Protein AF-A0A4S0W2E7-F1 (afdb_monomer_lite)

Radius of gyration: 14.84 Å; chains: 1; bounding box: 40×44×22 Å

pLDDT: mean 84.53, std 17.23, range [47.59, 97.81]

Structure (mmCIF, N/CA/C/O backbone):
data_AF-A0A4S0W2E7-F1
#
_entry.id   AF-A0A4S0W2E7-F1
#
loop_
_atom_site.group_PDB
_atom_site.id
_atom_site.type_symbol
_atom_site.label_atom_id
_atom_site.label_alt_id
_atom_site.label_comp_id
_atom_site.label_asym_id
_atom_site.label_entity_id
_atom_site.label_seq_id
_atom_site.pdbx_PDB_ins_code
_atom_site.Cartn_x
_atom_site.Cartn_y
_atom_site.Cartn_z
_atom_site.occupancy
_atom_site.B_iso_or_equiv
_atom_site.auth_seq_id
_atom_site.auth_comp_id
_atom_site.auth_asym_id
_atom_site.auth_atom_id
_atom_site.pdbx_PDB_model_num
ATOM 1 N N . MET A 1 1 ? 12.454 -2.230 -10.149 1.00 64.44 1 MET A N 1
ATOM 2 C CA . MET A 1 1 ? 11.330 -3.174 -10.307 1.00 64.44 1 MET A CA 1
ATOM 3 C C . MET A 1 1 ? 11.139 -4.043 -9.072 1.00 64.44 1 MET A C 1
ATOM 5 O O . MET A 1 1 ? 10.106 -3.897 -8.432 1.00 64.44 1 MET A O 1
ATOM 9 N N . ASP A 1 2 ? 12.098 -4.896 -8.685 1.00 81.06 2 ASP A N 1
ATOM 10 C CA . ASP A 1 2 ? 11.920 -5.766 -7.502 1.00 81.06 2 ASP A CA 1
ATOM 11 C C . ASP A 1 2 ? 11.809 -4.974 -6.188 1.00 81.06 2 ASP A C 1
ATOM 13 O O . ASP A 1 2 ? 10.928 -5.251 -5.373 1.00 81.06 2 ASP A O 1
ATOM 17 N N . ASP A 1 3 ? 12.612 -3.917 -6.029 1.00 90.19 3 ASP A N 1
ATOM 18 C CA . ASP A 1 3 ? 12.566 -3.040 -4.849 1.00 90.19 3 ASP A CA 1
ATOM 19 C C . ASP A 1 3 ? 11.252 -2.246 -4.751 1.00 90.19 3 ASP A C 1
ATOM 21 O O . ASP A 1 3 ? 10.694 -2.067 -3.670 1.00 90.19 3 ASP A O 1
ATOM 25 N N . GLU A 1 4 ? 10.709 -1.814 -5.891 1.00 93.19 4 GLU A N 1
ATOM 26 C CA . GLU A 1 4 ? 9.450 -1.060 -5.967 1.00 93.19 4 GLU A CA 1
ATOM 27 C C . GLU A 1 4 ? 8.251 -1.957 -5.647 1.00 93.19 4 GLU A C 1
ATOM 29 O O . GLU A 1 4 ? 7.348 -1.561 -4.910 1.00 93.19 4 GLU A O 1
ATOM 34 N N . LEU A 1 5 ? 8.253 -3.195 -6.153 1.00 93.44 5 LEU A N 1
ATOM 35 C CA . LEU A 1 5 ? 7.224 -4.178 -5.831 1.00 93.44 5 LEU A CA 1
ATOM 36 C C . LEU A 1 5 ? 7.289 -4.587 -4.353 1.00 93.44 5 LEU A C 1
ATOM 38 O O . LEU A 1 5 ? 6.247 -4.693 -3.701 1.00 93.44 5 LEU A O 1
ATOM 42 N N . ALA A 1 6 ? 8.495 -4.777 -3.809 1.00 95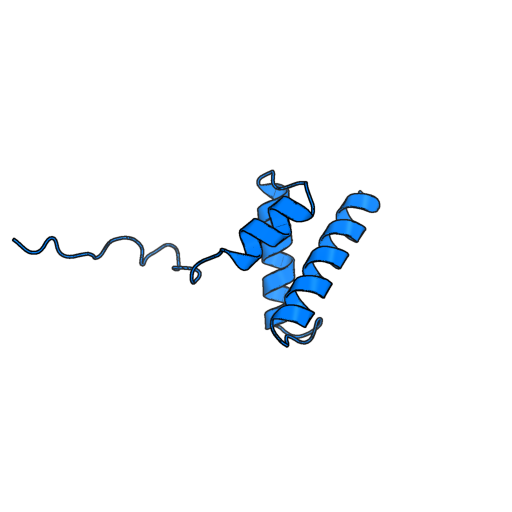.69 6 ALA A N 1
ATOM 43 C CA . ALA A 1 6 ? 8.699 -5.055 -2.390 1.00 95.69 6 ALA A CA 1
ATOM 44 C C . ALA A 1 6 ? 8.199 -3.897 -1.511 1.00 95.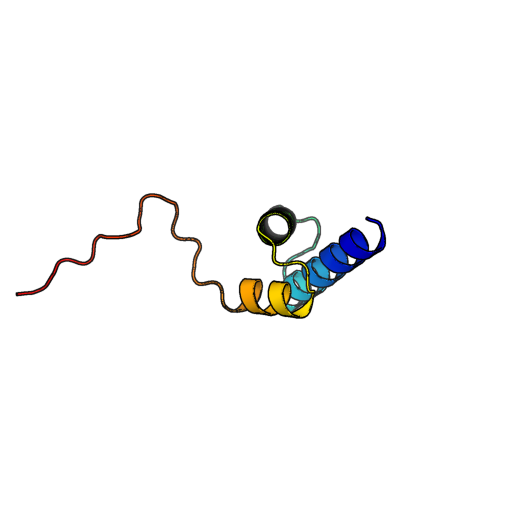69 6 ALA A C 1
ATOM 46 O O . ALA A 1 6 ? 7.501 -4.134 -0.520 1.00 95.69 6 ALA A O 1
ATOM 47 N N . MET A 1 7 ? 8.475 -2.653 -1.911 1.00 96.50 7 MET A N 1
ATOM 48 C CA . MET A 1 7 ? 7.963 -1.452 -1.254 1.00 96.50 7 MET A CA 1
ATOM 49 C C . MET A 1 7 ? 6.429 -1.403 -1.297 1.00 96.50 7 MET A C 1
ATOM 51 O O . MET A 1 7 ? 5.792 -1.296 -0.247 1.00 96.50 7 MET A O 1
ATOM 55 N N . LEU A 1 8 ? 5.811 -1.586 -2.470 1.00 96.62 8 LEU A N 1
ATOM 56 C CA . LEU A 1 8 ? 4.350 -1.599 -2.622 1.00 96.62 8 LEU A CA 1
ATOM 57 C C . LEU A 1 8 ? 3.687 -2.691 -1.776 1.00 96.62 8 LEU A C 1
ATOM 59 O O . LEU A 1 8 ? 2.669 -2.442 -1.123 1.00 96.62 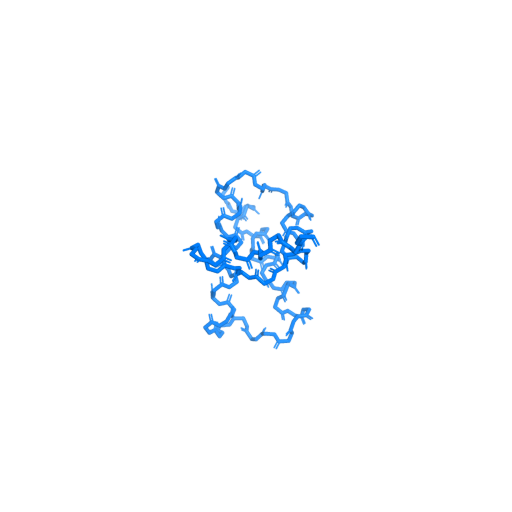8 LEU A O 1
ATOM 63 N N . ALA A 1 9 ? 4.279 -3.886 -1.738 1.00 96.50 9 ALA A N 1
ATOM 64 C CA . ALA A 1 9 ? 3.820 -4.978 -0.889 1.00 96.50 9 ALA A CA 1
ATOM 65 C C . ALA A 1 9 ? 3.961 -4.638 0.607 1.00 96.50 9 ALA A C 1
ATOM 67 O O . ALA A 1 9 ? 3.076 -4.962 1.402 1.00 96.50 9 ALA A O 1
ATOM 68 N N . GLY A 1 10 ? 5.040 -3.957 1.002 1.00 97.31 10 GLY A N 1
ATOM 69 C CA . GLY A 1 10 ? 5.250 -3.465 2.365 1.00 97.31 10 GLY A CA 1
ATOM 70 C C . GLY A 1 10 ? 4.200 -2.437 2.794 1.00 97.31 10 GLY A C 1
ATOM 71 O O . GLY A 1 10 ? 3.612 -2.556 3.876 1.00 97.31 10 GLY A O 1
ATOM 72 N N . VAL A 1 11 ? 3.891 -1.472 1.923 1.00 97.00 11 VAL A N 1
ATOM 73 C CA . VAL A 1 11 ? 2.835 -0.472 2.145 1.00 97.00 11 VAL A CA 1
ATOM 74 C C . VAL A 1 11 ? 1.463 -1.141 2.243 1.00 97.00 11 VAL A C 1
ATOM 76 O O . VAL A 1 11 ? 0.700 -0.862 3.171 1.00 97.00 11 VAL A O 1
ATOM 79 N N . HIS A 1 12 ? 1.157 -2.071 1.333 1.00 97.25 12 HIS A N 1
ATOM 80 C CA . HIS A 1 12 ? -0.097 -2.829 1.335 1.00 97.25 12 HIS A CA 1
ATOM 81 C C . HIS A 1 12 ? -0.301 -3.604 2.636 1.00 97.25 12 HIS A C 1
ATOM 83 O O . HIS A 1 12 ? -1.356 -3.473 3.262 1.00 97.25 12 HIS A O 1
ATOM 89 N N . LYS A 1 13 ? 0.723 -4.338 3.087 1.00 97.69 13 LYS A N 1
ATOM 90 C CA . LYS A 1 13 ? 0.696 -5.077 4.356 1.00 97.69 13 LYS A CA 1
ATOM 91 C C . LYS A 1 13 ? 0.479 -4.161 5.552 1.00 97.69 13 LYS A C 1
ATOM 93 O O . LYS A 1 13 ? -0.344 -4.461 6.417 1.00 97.69 13 LYS A O 1
ATOM 98 N N . THR A 1 14 ? 1.181 -3.031 5.578 1.00 97.81 14 THR A N 1
ATOM 99 C CA . THR A 1 14 ? 1.078 -2.043 6.658 1.00 97.81 14 THR A CA 1
ATOM 100 C C . THR A 1 14 ? -0.344 -1.499 6.770 1.00 97.81 14 THR A C 1
ATOM 102 O O . THR A 1 14 ? -0.947 -1.565 7.840 1.00 97.81 14 THR A O 1
ATOM 105 N N . LEU A 1 15 ? -0.921 -1.048 5.657 1.00 95.44 15 LEU A N 1
ATOM 106 C CA . LEU A 1 15 ? -2.266 -0.474 5.631 1.00 95.44 15 LEU A CA 1
ATOM 107 C C . LEU A 1 15 ? -3.365 -1.510 5.884 1.00 95.44 15 LEU A C 1
ATOM 109 O O . LEU A 1 15 ? -4.380 -1.183 6.499 1.00 95.44 15 LEU A O 1
ATOM 113 N N . CYS A 1 16 ? -3.185 -2.752 5.427 1.00 95.62 16 CYS A N 1
ATOM 114 C CA . CYS A 1 16 ? -4.109 -3.839 5.741 1.00 95.62 16 CYS A CA 1
ATOM 115 C C . CYS A 1 16 ? -4.135 -4.115 7.246 1.00 95.62 16 CYS A C 1
ATOM 117 O O . CYS A 1 16 ? -5.212 -4.133 7.842 1.00 95.62 16 CYS A O 1
ATOM 119 N N . ARG A 1 17 ? -2.958 -4.216 7.877 1.00 96.94 17 ARG A N 1
ATOM 120 C CA . ARG A 1 17 ? -2.833 -4.392 9.328 1.00 96.94 17 ARG A CA 1
ATOM 121 C C . ARG A 1 17 ? -3.455 -3.231 10.106 1.00 96.94 17 ARG A C 1
ATOM 123 O O . ARG A 1 17 ? -4.227 -3.471 11.024 1.00 96.94 17 ARG A O 1
ATOM 130 N N . GLU A 1 18 ? -3.173 -1.987 9.717 1.00 95.31 18 GLU A N 1
ATOM 131 C CA . GLU A 1 18 ? -3.731 -0.785 10.363 1.00 95.31 18 GLU A CA 1
ATOM 132 C C . GLU A 1 18 ? -5.260 -0.723 10.314 1.00 95.31 18 GLU A C 1
ATOM 134 O O . GLU A 1 18 ? -5.891 -0.164 11.207 1.00 95.31 18 GLU A O 1
ATOM 139 N N . ARG A 1 19 ? -5.865 -1.291 9.268 1.00 92.56 19 ARG A N 1
ATOM 140 C CA . ARG A 1 19 ? -7.310 -1.223 9.014 1.00 92.56 19 ARG A CA 1
ATOM 141 C C . ARG A 1 19 ? -8.056 -2.513 9.359 1.00 92.56 19 ARG A C 1
ATOM 143 O O . ARG A 1 19 ? -9.256 -2.581 9.082 1.00 92.56 19 ARG A O 1
ATOM 150 N N . GLY A 1 20 ? -7.365 -3.524 9.892 1.00 95.56 20 GLY A N 1
ATOM 151 C CA . GLY A 1 20 ? -7.930 -4.853 10.149 1.00 95.56 20 GLY A CA 1
ATOM 152 C C . GLY A 1 20 ? -8.485 -5.519 8.884 1.00 95.56 20 GLY A C 1
ATOM 153 O O . GLY A 1 20 ? -9.584 -6.067 8.901 1.00 95.56 20 GLY A O 1
ATOM 154 N N . ILE A 1 21 ? -7.785 -5.382 7.756 1.00 94.69 21 ILE A N 1
ATOM 155 C CA . ILE A 1 21 ? -8.166 -5.961 6.463 1.00 94.69 21 ILE A CA 1
ATOM 156 C C . ILE A 1 21 ? -7.302 -7.197 6.208 1.00 94.69 21 ILE A C 1
ATOM 158 O O . ILE A 1 21 ? -6.079 -7.102 6.218 1.00 94.69 21 ILE A O 1
ATOM 162 N N . GLU A 1 22 ? -7.933 -8.326 5.896 1.00 96.00 22 GLU A N 1
ATOM 163 C CA . GLU A 1 22 ? -7.234 -9.512 5.390 1.00 96.00 22 GLU A CA 1
ATOM 164 C C . GLU A 1 22 ? -6.600 -9.224 4.022 1.00 96.00 22 GLU A C 1
ATOM 166 O O . GLU A 1 22 ? -7.274 -8.694 3.127 1.00 96.00 22 GLU A O 1
ATOM 171 N N . LEU A 1 23 ? -5.325 -9.587 3.846 1.00 92.50 23 LEU A N 1
ATOM 172 C CA . LEU A 1 23 ? -4.526 -9.249 2.657 1.00 92.50 23 LEU A CA 1
ATOM 173 C C . LEU A 1 23 ? -5.190 -9.706 1.353 1.00 92.50 23 LEU A C 1
ATOM 175 O O . LEU A 1 23 ? -5.311 -8.914 0.416 1.00 92.50 23 LEU A O 1
ATOM 179 N N . ASP A 1 24 ? -5.680 -10.945 1.341 1.00 92.81 24 ASP A N 1
ATOM 180 C CA . ASP A 1 24 ? -6.257 -11.595 0.160 1.00 92.81 24 ASP A CA 1
ATOM 181 C C . ASP A 1 24 ? -7.757 -11.326 -0.010 1.00 92.81 24 ASP A C 1
ATOM 183 O O . ASP A 1 24 ? -8.386 -11.793 -0.961 1.00 92.81 24 ASP A O 1
ATOM 187 N N . SER A 1 25 ? -8.359 -10.539 0.887 1.00 95.06 25 SER A N 1
ATOM 188 C CA . SER A 1 25 ? -9.755 -10.135 0.735 1.00 95.06 25 SER A CA 1
ATOM 189 C C . SER A 1 25 ? -9.939 -9.216 -0.475 1.00 95.06 25 SER A C 1
ATOM 191 O O . SER A 1 25 ? -9.045 -8.461 -0.858 1.00 95.06 25 SER A O 1
ATOM 193 N N . VAL A 1 26 ? -11.160 -9.161 -1.014 1.00 95.19 26 VAL A N 1
ATOM 194 C CA . VAL A 1 26 ? -11.533 -8.196 -2.070 1.00 95.19 26 VAL A CA 1
ATOM 195 C C . VAL A 1 26 ? -11.184 -6.756 -1.665 1.00 95.19 26 VAL A C 1
ATOM 197 O O . VAL A 1 26 ? -10.779 -5.935 -2.489 1.00 95.19 26 VAL A O 1
ATOM 200 N N . ARG A 1 27 ? -11.323 -6.431 -0.375 1.00 93.25 27 ARG A N 1
ATOM 201 C CA . ARG A 1 27 ? -10.986 -5.112 0.170 1.00 93.25 27 ARG A CA 1
ATOM 202 C C . ARG A 1 27 ? -9.469 -4.882 0.195 1.00 93.25 27 ARG A C 1
ATOM 204 O O . ARG A 1 27 ? -9.037 -3.783 -0.150 1.00 93.25 27 ARG A O 1
ATOM 211 N N . GLY A 1 28 ? -8.682 -5.906 0.524 1.00 94.62 28 GLY A N 1
ATOM 212 C CA . GLY A 1 28 ? -7.220 -5.900 0.437 1.00 94.62 28 GLY A CA 1
ATOM 213 C C . GLY A 1 28 ? -6.724 -5.739 -1.001 1.00 94.62 28 GLY A C 1
ATOM 214 O O . GLY A 1 28 ? -5.894 -4.873 -1.269 1.00 94.62 28 GLY A O 1
ATOM 215 N N . GLN A 1 29 ? -7.305 -6.466 -1.955 1.00 95.19 29 GLN A N 1
ATOM 216 C CA . GLN A 1 29 ? -6.975 -6.349 -3.381 1.00 95.19 29 GLN A CA 1
ATOM 217 C C . GLN A 1 29 ? -7.301 -4.956 -3.944 1.00 95.19 29 GLN A C 1
ATOM 219 O O . GLN A 1 29 ? -6.502 -4.372 -4.677 1.00 95.19 29 GLN A O 1
ATOM 224 N N . ARG A 1 30 ? -8.445 -4.366 -3.563 1.00 95.19 30 ARG A N 1
ATOM 225 C CA . ARG A 1 30 ? -8.799 -2.981 -3.941 1.00 95.19 30 ARG A CA 1
ATOM 226 C C . ARG A 1 30 ? -7.798 -1.964 -3.403 1.00 95.19 30 ARG A C 1
ATOM 228 O O . ARG A 1 30 ? -7.484 -0.996 -4.094 1.00 95.19 30 ARG A O 1
ATOM 235 N N . LEU A 1 31 ? -7.305 -2.176 -2.184 1.00 94.38 31 LEU A N 1
ATOM 236 C CA . LEU A 1 31 ? -6.268 -1.339 -1.596 1.00 94.38 31 LEU A CA 1
ATOM 237 C C . LEU A 1 31 ? -4.947 -1.473 -2.368 1.00 94.38 31 LEU A C 1
ATOM 239 O O . LEU A 1 31 ? -4.374 -0.450 -2.726 1.00 94.38 31 LEU A O 1
ATOM 243 N N . ALA A 1 32 ? -4.516 -2.693 -2.704 1.00 95.31 32 ALA A N 1
ATOM 244 C CA . ALA A 1 32 ? -3.323 -2.927 -3.525 1.00 95.31 32 ALA A CA 1
ATOM 245 C C . ALA A 1 32 ? -3.422 -2.248 -4.902 1.00 95.31 32 ALA A C 1
ATOM 247 O O . ALA A 1 32 ? -2.528 -1.503 -5.297 1.00 95.31 32 ALA A O 1
ATOM 248 N N . ALA A 1 33 ? -4.551 -2.414 -5.600 1.00 95.38 33 ALA A N 1
ATOM 249 C CA . ALA A 1 33 ? -4.791 -1.761 -6.887 1.00 95.38 33 ALA A CA 1
ATOM 250 C C . ALA A 1 33 ? -4.766 -0.228 -6.779 1.00 95.38 33 ALA A C 1
ATOM 252 O O . ALA A 1 33 ? -4.351 0.466 -7.707 1.00 95.38 33 ALA A O 1
ATOM 253 N N . HIS A 1 34 ? -5.217 0.324 -5.652 1.00 93.31 34 HIS A N 1
ATOM 254 C CA . HIS A 1 34 ? -5.163 1.760 -5.425 1.00 93.31 34 HIS A CA 1
ATOM 255 C C . HIS A 1 34 ? -3.741 2.264 -5.158 1.00 93.31 34 HIS A C 1
ATOM 257 O O . HIS A 1 34 ? -3.361 3.281 -5.733 1.00 93.31 34 HIS A O 1
ATOM 263 N N . LEU A 1 35 ? -2.958 1.550 -4.345 1.00 95.00 35 LEU A N 1
ATOM 264 C CA . LEU A 1 35 ? -1.537 1.844 -4.130 1.00 95.00 35 LEU A CA 1
ATOM 265 C C . LEU A 1 35 ? -0.772 1.838 -5.452 1.00 95.00 35 LEU A C 1
ATOM 267 O O . LEU A 1 35 ? -0.047 2.782 -5.745 1.00 95.00 35 LEU A O 1
ATOM 271 N N . PHE A 1 36 ? -1.031 0.836 -6.292 1.00 95.25 36 PHE A N 1
ATOM 272 C CA . PHE A 1 36 ? -0.435 0.753 -7.620 1.00 95.25 36 PHE A CA 1
ATOM 273 C C . PHE A 1 36 ? -0.794 1.963 -8.496 1.00 95.25 36 PHE A C 1
ATOM 275 O O . PHE A 1 36 ? 0.076 2.536 -9.140 1.00 95.25 36 PHE A O 1
ATOM 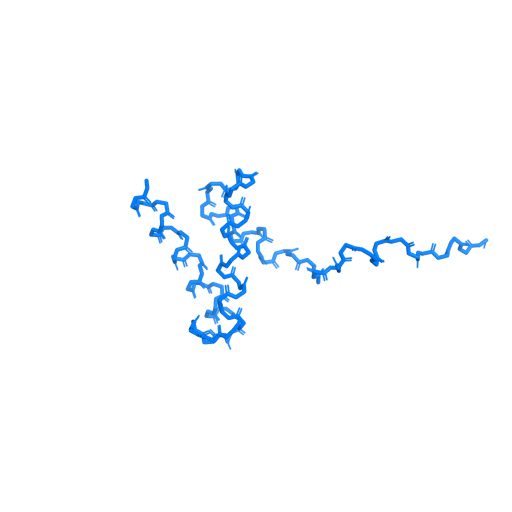282 N N . LYS A 1 37 ? -2.052 2.427 -8.469 1.00 94.94 37 LYS A N 1
ATOM 283 C CA . LYS A 1 37 ? -2.449 3.660 -9.173 1.00 94.94 37 LYS A CA 1
ATOM 284 C C . LYS A 1 37 ? -1.719 4.902 -8.659 1.00 94.94 37 LYS A C 1
ATOM 286 O O . LYS A 1 37 ? -1.355 5.746 -9.463 1.00 94.94 37 LYS A O 1
ATOM 291 N N . MET A 1 38 ? -1.529 5.039 -7.346 1.00 94.31 38 MET A N 1
ATOM 292 C CA . MET A 1 38 ? -0.793 6.180 -6.785 1.00 94.31 38 MET A CA 1
ATOM 293 C C . MET A 1 38 ? 0.677 6.158 -7.203 1.00 94.31 38 MET A C 1
ATOM 295 O O . MET A 1 38 ? 1.205 7.190 -7.602 1.00 94.31 38 MET A O 1
ATOM 299 N N . PHE A 1 39 ? 1.289 4.977 -7.201 1.00 94.94 39 PHE A N 1
ATOM 300 C CA . PHE A 1 39 ? 2.652 4.782 -7.679 1.00 94.94 39 PHE A CA 1
ATOM 301 C C . PHE A 1 39 ? 2.812 5.155 -9.155 1.00 94.94 39 PHE A C 1
ATOM 303 O O . PHE A 1 39 ? 3.684 5.944 -9.500 1.00 94.94 39 PHE A O 1
ATOM 310 N N . LEU A 1 40 ? 1.905 4.686 -10.020 1.00 94.19 40 LEU A N 1
ATOM 311 C CA . LEU A 1 40 ? 1.888 5.077 -11.436 1.00 94.19 40 LEU A CA 1
ATOM 312 C C . LEU A 1 40 ? 1.647 6.581 -11.651 1.00 94.19 40 LEU A C 1
ATOM 314 O O . LEU A 1 40 ? 2.034 7.116 -12.685 1.00 94.19 40 LEU A O 1
ATOM 318 N N . ASN A 1 41 ? 1.030 7.261 -10.683 1.00 94.00 41 ASN A N 1
ATOM 319 C CA . ASN A 1 41 ? 0.832 8.711 -10.696 1.00 94.00 41 ASN A CA 1
ATOM 320 C C . ASN A 1 41 ? 2.018 9.494 -10.099 1.00 94.00 41 ASN A C 1
ATOM 322 O O . ASN A 1 41 ? 1.911 10.708 -9.939 1.00 94.00 41 ASN A O 1
ATOM 326 N N . GLY A 1 42 ? 3.130 8.827 -9.774 1.00 92.31 42 GLY A N 1
ATOM 327 C CA . GLY A 1 42 ? 4.373 9.465 -9.341 1.00 92.31 42 GLY A CA 1
ATOM 328 C C . GLY A 1 42 ? 4.631 9.462 -7.834 1.00 92.31 42 GLY A C 1
ATOM 329 O O . GLY A 1 42 ? 5.637 10.025 -7.421 1.00 92.31 42 GLY A O 1
ATOM 330 N N . LEU A 1 43 ? 3.785 8.827 -7.011 1.00 94.00 43 LEU A N 1
ATOM 331 C CA . LEU A 1 43 ? 4.088 8.619 -5.587 1.00 94.00 43 LEU A CA 1
ATOM 332 C C . LEU A 1 43 ? 4.999 7.397 -5.452 1.00 94.00 43 LEU A C 1
ATOM 334 O O . LEU A 1 43 ? 4.527 6.271 -5.274 1.00 94.00 43 LEU A O 1
ATOM 338 N N . THR A 1 44 ? 6.299 7.614 -5.610 1.00 92.31 44 THR A N 1
ATOM 339 C CA . THR A 1 44 ? 7.291 6.535 -5.669 1.00 92.31 44 THR A CA 1
ATOM 340 C C . THR A 1 44 ? 7.900 6.197 -4.313 1.00 92.31 44 THR A C 1
ATOM 342 O O . THR A 1 44 ? 8.489 5.127 -4.173 1.00 92.31 44 THR A O 1
ATOM 345 N N . GLU A 1 45 ? 7.747 7.061 -3.307 1.00 94.75 45 GLU A N 1
ATOM 346 C CA . GLU A 1 45 ? 8.295 6.824 -1.972 1.00 94.75 45 GLU A CA 1
ATOM 347 C C . GLU A 1 45 ? 7.297 6.129 -1.036 1.00 94.75 45 GLU A C 1
ATOM 349 O O . GLU A 1 45 ? 6.085 6.368 -1.048 1.00 94.75 45 GLU A O 1
ATOM 354 N N . GLN A 1 46 ? 7.823 5.266 -0.163 1.00 95.25 46 GLN A N 1
ATOM 355 C CA . GLN A 1 46 ? 7.021 4.506 0.797 1.00 95.25 46 GLN A CA 1
ATOM 356 C C . GLN A 1 46 ? 6.228 5.418 1.745 1.00 95.25 46 GLN A C 1
ATOM 358 O O . GLN A 1 46 ? 5.052 5.163 2.021 1.00 95.25 46 GLN A O 1
ATOM 363 N N . GLU A 1 47 ? 6.871 6.462 2.272 1.00 94.12 47 GLU A N 1
ATOM 364 C CA . GLU A 1 47 ? 6.246 7.383 3.222 1.00 94.12 47 GLU A CA 1
ATOM 365 C C . GLU A 1 47 ? 5.156 8.224 2.559 1.00 94.12 47 GLU A C 1
ATOM 367 O O . GLU A 1 47 ? 4.076 8.370 3.135 1.00 94.12 47 GLU A O 1
ATOM 372 N N . GLU A 1 48 ? 5.384 8.686 1.328 1.00 93.81 48 GLU A N 1
ATOM 373 C CA . GLU A 1 48 ? 4.383 9.397 0.531 1.00 93.81 48 GLU A CA 1
ATOM 374 C C . GLU A 1 48 ? 3.146 8.532 0.285 1.00 93.81 48 GLU A C 1
ATOM 376 O O . GLU A 1 48 ? 2.018 8.977 0.507 1.00 93.81 48 GLU A O 1
ATOM 381 N N . LEU A 1 49 ? 3.336 7.266 -0.103 1.00 94.81 49 LEU A N 1
ATOM 382 C CA . LEU A 1 49 ? 2.235 6.327 -0.320 1.00 94.81 49 LEU A CA 1
ATOM 383 C C . LEU A 1 49 ? 1.454 6.041 0.965 1.00 94.81 49 LEU A C 1
ATOM 385 O O . LEU A 1 49 ? 0.221 6.009 0.941 1.00 94.81 49 LEU A O 1
ATOM 389 N N . LEU A 1 50 ? 2.143 5.850 2.093 1.00 95.50 50 LEU A N 1
ATOM 390 C CA . LEU A 1 50 ? 1.500 5.661 3.395 1.00 95.50 50 LEU A CA 1
ATOM 391 C C . LEU A 1 50 ? 0.716 6.906 3.811 1.00 95.50 50 LEU A C 1
ATOM 393 O O . LEU A 1 50 ? -0.434 6.792 4.239 1.00 95.50 50 LEU A O 1
ATOM 397 N N . HIS A 1 51 ? 1.316 8.086 3.667 1.00 94.06 51 HIS A N 1
ATOM 398 C CA . HIS A 1 51 ? 0.690 9.359 3.995 1.00 94.06 51 HIS A CA 1
ATOM 399 C C . HIS A 1 51 ? -0.561 9.591 3.141 1.00 94.06 51 HIS A C 1
ATOM 401 O O . HIS A 1 51 ? -1.650 9.799 3.682 1.00 94.06 51 HIS A O 1
ATOM 407 N N . ALA A 1 52 ? -0.439 9.467 1.818 1.00 91.81 52 ALA A N 1
ATOM 408 C CA . ALA A 1 52 ? -1.542 9.636 0.879 1.00 91.81 52 ALA A CA 1
ATOM 409 C C . ALA A 1 52 ? -2.663 8.615 1.117 1.00 91.81 52 ALA A C 1
ATOM 411 O O . ALA A 1 52 ? -3.842 8.969 1.105 1.00 91.81 52 ALA A O 1
ATOM 412 N N . ALA A 1 53 ? -2.320 7.351 1.391 1.00 90.94 53 ALA A N 1
ATOM 413 C CA . ALA A 1 53 ? -3.311 6.317 1.656 1.00 90.94 53 ALA A CA 1
ATOM 414 C C . ALA A 1 53 ? -4.067 6.541 2.971 1.00 90.94 53 ALA A C 1
ATOM 416 O O . ALA A 1 53 ? -5.275 6.283 3.017 1.00 90.94 53 ALA A O 1
ATOM 417 N N . ARG A 1 54 ? -3.379 6.975 4.038 1.00 91.19 54 ARG A N 1
ATOM 418 C CA . ARG A 1 54 ? -3.963 7.229 5.369 1.00 91.19 54 ARG A CA 1
ATOM 419 C C . ARG A 1 54 ? -4.838 8.475 5.387 1.00 91.19 54 ARG A C 1
ATOM 421 O O . ARG A 1 54 ? -5.938 8.417 5.924 1.00 91.19 54 ARG A O 1
ATOM 428 N N . ASN A 1 55 ? -4.381 9.552 4.754 1.00 86.88 55 ASN A N 1
ATOM 429 C CA . ASN A 1 55 ? -5.075 10.843 4.738 1.00 86.88 55 ASN A CA 1
ATOM 430 C C 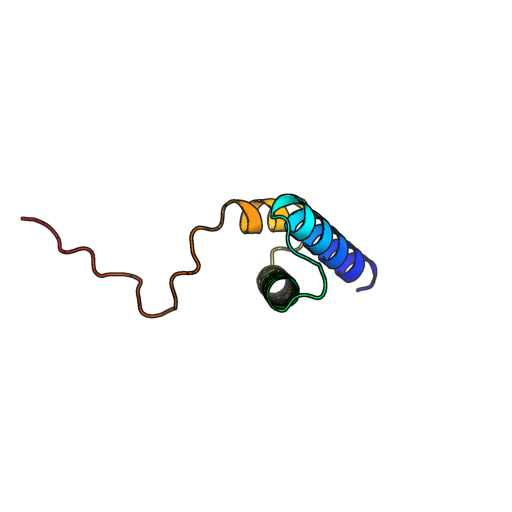. ASN A 1 55 ? -6.147 10.941 3.658 1.00 86.88 55 ASN A C 1
ATOM 432 O O . ASN A 1 55 ? -6.746 11.995 3.439 1.00 86.88 55 ASN A O 1
ATOM 436 N N . ARG A 1 56 ? -6.416 9.832 2.977 1.00 72.88 56 ARG A N 1
ATOM 437 C CA . ARG A 1 56 ? -7.467 9.792 1.989 1.00 72.88 56 ARG A CA 1
ATOM 438 C C . ARG A 1 56 ? -8.831 9.913 2.668 1.00 72.88 56 ARG A C 1
ATOM 440 O O . ARG A 1 56 ? -9.229 9.040 3.437 1.00 72.88 56 ARG A O 1
ATOM 447 N N . GLY A 1 57 ? -9.576 10.957 2.306 1.00 63.28 57 GLY A N 1
ATOM 448 C CA . GLY A 1 57 ? -11.021 11.004 2.525 1.00 63.28 57 GLY A CA 1
ATOM 449 C C . GLY A 1 57 ? -11.737 9.841 1.814 1.00 63.28 57 GLY A C 1
ATOM 450 O O . GLY A 1 57 ? -11.113 9.108 1.037 1.00 63.28 57 GLY A O 1
ATOM 451 N N . PRO A 1 58 ? -13.044 9.635 2.050 1.00 56.34 58 PRO A N 1
ATOM 452 C CA . PRO A 1 58 ? -13.812 8.632 1.309 1.00 56.34 58 PRO A CA 1
ATOM 453 C C . PRO A 1 58 ? -13.554 8.787 -0.198 1.00 56.34 58 PRO A C 1
ATOM 455 O O . PRO A 1 58 ? -13.451 9.919 -0.676 1.00 56.34 58 PRO A O 1
ATOM 458 N N . LEU A 1 59 ? -13.407 7.677 -0.952 1.00 54.00 59 LEU A N 1
ATOM 459 C CA . LEU A 1 59 ? -13.357 7.807 -2.411 1.00 54.00 59 LEU A CA 1
ATOM 460 C C . LEU A 1 59 ? -14.715 8.385 -2.808 1.00 54.00 59 LEU A C 1
ATOM 462 O O . LEU A 1 59 ? -15.697 7.648 -2.858 1.00 54.00 59 LEU A O 1
ATOM 466 N N . ILE A 1 60 ? -14.795 9.687 -3.054 1.00 52.34 60 ILE A N 1
ATOM 467 C CA . ILE A 1 60 ? -15.965 10.230 -3.719 1.00 52.34 60 ILE A CA 1
ATOM 468 C C . ILE A 1 60 ? -15.899 9.644 -5.131 1.00 52.34 60 ILE A C 1
ATOM 470 O O . ILE A 1 60 ? -14.882 9.833 -5.812 1.00 52.34 60 ILE A O 1
ATOM 474 N N . PRO A 1 61 ? -16.895 8.852 -5.562 1.00 52.44 61 PRO A N 1
ATOM 475 C CA . PRO A 1 61 ? -16.926 8.382 -6.934 1.00 52.44 61 PRO A CA 1
ATOM 476 C C . PRO A 1 61 ? -16.876 9.604 -7.866 1.00 52.44 61 PRO A C 1
ATOM 478 O O . PRO A 1 61 ? -17.491 10.629 -7.549 1.00 52.44 61 PRO A O 1
ATOM 481 N N . PRO A 1 62 ? -16.133 9.538 -8.987 1.00 50.69 62 PRO A N 1
ATOM 482 C CA . PRO A 1 62 ? -16.113 10.611 -9.977 1.00 50.69 62 PRO A CA 1
ATOM 483 C C . PRO A 1 62 ? -17.541 10.783 -10.513 1.00 50.69 62 PRO A C 1
ATOM 485 O O . PRO A 1 62 ? -18.002 9.999 -11.335 1.00 50.69 62 PRO A O 1
ATOM 488 N N . GLY A 1 63 ? -18.280 11.731 -9.940 1.00 53.34 63 GLY A N 1
ATOM 489 C CA . GLY A 1 63 ? -19.729 11.873 -10.111 1.00 53.34 63 GLY A CA 1
ATOM 490 C C . GLY A 1 63 ? -20.463 12.476 -8.906 1.00 53.34 63 GLY A C 1
ATOM 491 O O . GLY A 1 63 ? -21.587 12.927 -9.069 1.00 53.34 63 GLY A O 1
ATOM 492 N N . GLN A 1 64 ? -19.847 12.526 -7.716 1.00 51.72 64 GLN A N 1
ATOM 493 C CA . GLN A 1 64 ? -20.445 13.153 -6.518 1.00 51.72 64 GLN A CA 1
ATOM 494 C C . GLN A 1 64 ? -19.696 14.389 -5.991 1.00 51.72 64 GLN A C 1
ATOM 496 O O . GLN A 1 64 ? -20.117 14.989 -5.002 1.00 51.72 64 GLN A O 1
ATOM 501 N N . ALA A 1 65 ? -18.597 14.801 -6.625 1.00 52.38 65 ALA A N 1
ATOM 502 C CA . ALA A 1 65 ? -17.963 16.071 -6.291 1.00 52.38 65 ALA A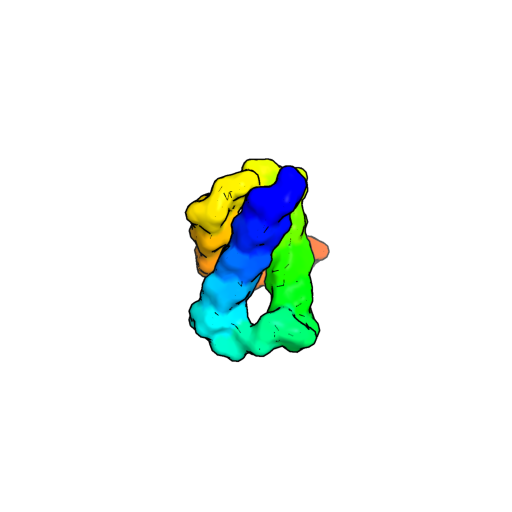 CA 1
ATOM 503 C C . ALA A 1 65 ? -18.829 17.215 -6.851 1.00 52.38 65 ALA A C 1
ATOM 505 O O . ALA A 1 65 ? -19.047 17.268 -8.055 1.00 52.38 65 ALA A O 1
ATOM 506 N N . PHE A 1 66 ? -19.275 18.118 -5.972 1.00 55.69 66 PHE A N 1
ATOM 507 C CA . PHE A 1 66 ? -20.084 19.322 -6.232 1.00 55.69 66 PHE A CA 1
ATOM 508 C C . PHE A 1 66 ? -21.609 19.158 -6.311 1.00 55.69 66 PHE A C 1
ATOM 510 O O . PHE A 1 66 ? -22.244 19.465 -7.313 1.00 55.69 66 PHE A O 1
ATOM 517 N N . GLN A 1 67 ? -22.222 18.848 -5.168 1.00 47.59 67 GLN A N 1
ATOM 518 C CA . GLN A 1 67 ? -23.484 19.495 -4.790 1.00 47.59 67 GLN A CA 1
ATOM 519 C C . GLN A 1 67 ? -23.359 20.052 -3.367 1.00 47.59 67 GLN A C 1
ATOM 521 O O . GLN A 1 67 ? -23.930 19.520 -2.422 1.00 47.59 67 GLN A O 1
ATOM 526 N N . GLN A 1 68 ? -22.574 21.117 -3.193 1.00 53.53 68 GLN A N 1
ATOM 527 C CA . GLN A 1 68 ? -22.854 22.051 -2.104 1.00 53.53 68 GLN A CA 1
ATOM 528 C C . GLN A 1 68 ? -23.833 23.085 -2.667 1.00 53.53 68 GLN A C 1
ATOM 530 O O . GLN A 1 68 ? -23.443 23.822 -3.575 1.00 53.53 68 GLN A O 1
ATOM 535 N N . PRO A 1 69 ? -25.095 23.151 -2.206 1.00 50.25 69 PRO A N 1
ATOM 536 C CA . PRO A 1 69 ? -25.888 24.339 -2.457 1.00 50.25 69 PRO A CA 1
ATOM 537 C C . PRO A 1 69 ? -25.209 25.496 -1.718 1.00 50.25 69 PRO A C 1
ATOM 539 O O . PRO A 1 69 ? -24.983 25.426 -0.510 1.00 50.25 69 PRO A O 1
ATOM 542 N N . LEU A 1 70 ? -24.838 26.537 -2.463 1.00 54.69 70 LEU A N 1
ATOM 543 C CA . LEU A 1 70 ? -24.547 27.849 -1.898 1.00 54.69 70 LEU A CA 1
ATOM 544 C C . LEU A 1 70 ? -25.803 28.293 -1.144 1.00 54.69 70 LEU A C 1
ATOM 546 O O . LEU A 1 70 ? -26.799 28.657 -1.766 1.00 54.69 70 LEU A O 1
ATOM 550 N N . SER A 1 71 ? -25.778 28.202 0.184 1.00 52.06 71 SER A N 1
ATOM 551 C CA . SER A 1 71 ? -26.767 28.886 1.008 1.00 52.06 71 SER A CA 1
ATOM 552 C C . SER A 1 71 ? -26.501 30.386 0.911 1.00 52.06 71 SER A C 1
ATOM 554 O O . SER A 1 71 ? -25.402 30.838 1.234 1.00 52.06 71 SER A O 1
ATOM 556 N N . THR A 1 72 ? -27.509 31.085 0.389 1.00 59.88 72 THR A N 1
ATOM 557 C CA . THR A 1 72 ? -27.705 32.544 0.315 1.00 59.88 72 THR A CA 1
ATOM 558 C C . THR A 1 72 ? -27.388 33.286 1.602 1.00 59.88 72 THR A C 1
ATOM 560 O O . THR A 1 72 ? -27.717 32.743 2.681 1.00 59.88 72 THR A O 1
#

Foldseek 3Di:
DVVQVVLLVVLLVVVCVVVVHDCPDPVSVVLSVVLVVVVVVPQRDSVSSNVCSVPDDPPPDPPPPDDDPPDD

Sequence (72 aa):
MDDELAMLAGVHKTLCRERGIELDSVRGQRLAAHLFKMFLNGLTEQEELLHAARNRGPLIPPGQAFQQPLST

Secondary structure (DSSP, 8-state):
-HHHHHHHHHHHHHHHHHTT--TTSHHHHHHHHHHHHHHHTT--SHHHHHHHHHSPPP---TT-S-------